Protein AF-A0AAV5VHR5-F1 (afdb_monomer)

Secondary structure (DSSP, 8-state):
---TTSPPEEEEEEEEETTEEEEEEEE------HHHHHHHTTTS---HHHHHHHHHHHHHHHHH-

Organism: NCBI:txid1538716

Solvent-accessible surface area (backbone atoms only — not comparable to full-atom values): 4265 Å² total; per-residue (Å²): 142,85,54,99,65,48,81,50,77,75,51,70,52,75,50,73,59,89,95,44,78,46,82,47,76,44,58,64,87,74,99,72,49,73,69,59,51,50,68,78,46,70,82,54,77,76,53,61,64,61,54,50,52,53,51,48,43,52,50,55,38,58,76,72,109

pLDDT: mean 90.43, std 9.06, range [59.09, 98.0]

Radius of gyration: 17.38 Å; Cα contacts (8 Å, |Δi|>4): 43; chains: 1; bounding box: 45×28×35 Å

Structure (mmCIF, N/CA/C/O backbone):
data_AF-A0AAV5VHR5-F1
#
_entry.id   AF-A0AAV5VHR5-F1
#
loop_
_atom_site.group_PDB
_atom_site.id
_atom_site.type_symbol
_atom_site.label_atom_id
_atom_site.label_alt_id
_atom_site.label_comp_id
_atom_site.label_asym_id
_atom_site.label_entity_id
_atom_site.label_seq_id
_atom_site.pdbx_PDB_ins_code
_atom_site.Cartn_x
_atom_site.Cartn_y
_atom_site.Cartn_z
_atom_site.occupancy
_atom_site.B_iso_or_equiv
_atom_site.auth_seq_id
_atom_site.auth_comp_id
_atom_site.auth_asym_id
_atom_site.auth_atom_id
_atom_site.pdbx_PDB_model_num
ATOM 1 N N . PHE A 1 1 ? -5.666 -12.234 -11.532 1.00 59.09 1 PHE A N 1
ATOM 2 C CA . PHE A 1 1 ? -5.762 -12.185 -10.065 1.00 59.09 1 PHE A CA 1
ATOM 3 C C . PHE A 1 1 ? -6.068 -10.756 -9.671 1.00 59.09 1 PHE A C 1
ATOM 5 O O . PHE A 1 1 ? -5.186 -9.912 -9.731 1.00 59.09 1 PHE A O 1
ATOM 12 N N . GLU A 1 2 ? -7.334 -10.471 -9.390 1.00 79.44 2 GLU A N 1
ATOM 13 C CA . GLU A 1 2 ? -7.788 -9.166 -8.910 1.00 79.44 2 GLU A CA 1
ATOM 14 C C . GLU A 1 2 ? -8.452 -9.398 -7.560 1.00 79.44 2 GLU A C 1
ATOM 16 O O . GLU A 1 2 ? -9.315 -10.268 -7.449 1.00 79.44 2 GLU A O 1
ATOM 21 N N . HIS A 1 3 ? -8.021 -8.662 -6.539 1.00 88.69 3 HIS A N 1
ATOM 22 C CA . HIS A 1 3 ? -8.642 -8.676 -5.223 1.00 88.69 3 HIS A CA 1
ATOM 23 C C . HIS A 1 3 ? -9.085 -7.245 -4.902 1.00 88.69 3 HIS A C 1
ATOM 25 O O . HIS A 1 3 ? -8.262 -6.337 -5.014 1.00 88.69 3 HIS A O 1
ATOM 31 N N . PRO A 1 4 ? -10.347 -7.011 -4.503 1.00 90.56 4 PRO A N 1
ATOM 32 C CA . PRO A 1 4 ? -10.896 -5.660 -4.349 1.00 90.56 4 PRO A CA 1
ATOM 33 C C . PRO A 1 4 ? -10.170 -4.815 -3.292 1.00 90.56 4 PRO A C 1
ATOM 35 O O . PRO A 1 4 ? -10.180 -3.592 -3.377 1.00 90.56 4 PRO A O 1
ATOM 38 N N . ASN A 1 5 ? -9.507 -5.464 -2.329 1.00 93.81 5 ASN A N 1
ATOM 39 C CA . ASN A 1 5 ? -8.776 -4.803 -1.244 1.00 93.81 5 ASN A CA 1
ATOM 40 C C . ASN A 1 5 ? -7.247 -4.752 -1.475 1.00 93.81 5 ASN A C 1
ATOM 42 O O . ASN A 1 5 ? -6.501 -4.459 -0.543 1.00 93.81 5 ASN A O 1
ATOM 46 N N . ILE A 1 6 ? -6.757 -5.081 -2.678 1.00 93.7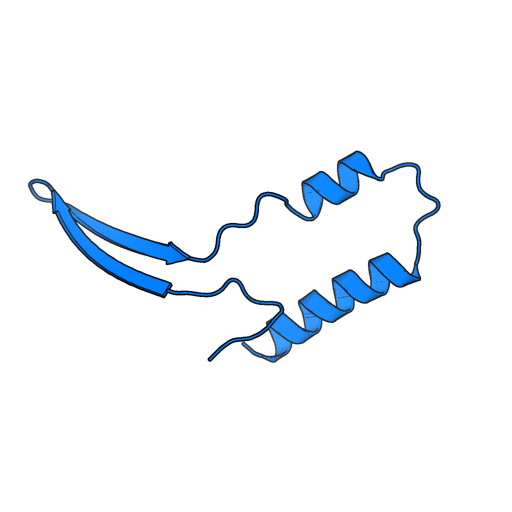5 6 ILE A N 1
ATOM 47 C CA . ILE A 1 6 ? -5.332 -5.003 -3.046 1.00 93.75 6 ILE A CA 1
ATOM 48 C C . ILE A 1 6 ? -5.196 -4.140 -4.298 1.00 93.75 6 ILE A C 1
ATOM 50 O O . ILE A 1 6 ? -5.911 -4.335 -5.279 1.00 93.75 6 ILE A O 1
ATOM 54 N N . VAL A 1 7 ? -4.251 -3.197 -4.274 1.00 93.88 7 VAL A N 1
ATOM 55 C CA . VAL A 1 7 ? -4.000 -2.303 -5.409 1.00 93.88 7 VAL A CA 1
ATOM 56 C C . VAL A 1 7 ? -3.642 -3.125 -6.641 1.00 93.88 7 VAL A C 1
ATOM 58 O O . VAL A 1 7 ? -2.719 -3.942 -6.626 1.00 93.88 7 VAL A O 1
ATOM 61 N N . ARG A 1 8 ? -4.370 -2.882 -7.730 1.00 94.31 8 ARG A N 1
ATOM 62 C CA . ARG A 1 8 ? -4.185 -3.613 -8.976 1.00 94.31 8 ARG A CA 1
ATOM 63 C C . ARG A 1 8 ? -2.813 -3.329 -9.586 1.00 94.31 8 ARG A C 1
ATOM 65 O O . ARG A 1 8 ? -2.439 -2.176 -9.801 1.00 94.31 8 ARG A O 1
ATOM 72 N N . TYR A 1 9 ? -2.105 -4.402 -9.919 1.00 94.44 9 TYR A N 1
ATOM 73 C CA . TYR A 1 9 ? -0.914 -4.376 -10.760 1.00 94.44 9 TYR A CA 1
ATOM 74 C C . TYR A 1 9 ? -1.314 -4.381 -12.241 1.00 94.44 9 TYR A C 1
ATOM 76 O O . TYR A 1 9 ? -2.185 -5.157 -12.644 1.00 94.44 9 TYR A O 1
ATOM 84 N N . TYR A 1 10 ? -0.670 -3.537 -13.048 1.00 95.12 10 TYR A N 1
ATOM 85 C CA . TYR A 1 10 ? -0.886 -3.496 -14.494 1.00 95.12 10 TYR A CA 1
ATOM 86 C C . TYR A 1 10 ? 0.284 -4.094 -15.267 1.00 95.12 10 TYR A C 1
ATOM 88 O O . TYR A 1 10 ? 0.083 -4.993 -16.081 1.00 95.12 10 TYR A O 1
ATOM 96 N N . ALA A 1 11 ? 1.497 -3.603 -15.019 1.00 97.06 11 ALA A N 1
ATOM 97 C CA . ALA A 1 11 ? 2.694 -4.012 -15.741 1.00 97.06 11 ALA A CA 1
ATOM 98 C C . ALA A 1 11 ? 3.964 -3.632 -14.971 1.00 97.06 11 ALA A C 1
ATOM 100 O O . ALA A 1 11 ? 3.947 -2.767 -14.093 1.00 97.06 11 ALA A O 1
ATOM 101 N N . SER A 1 12 ? 5.080 -4.244 -15.347 1.00 97.62 12 SER A N 1
ATOM 102 C CA . SER A 1 12 ? 6.415 -3.845 -14.921 1.00 97.62 12 SER A CA 1
ATOM 103 C C . SER A 1 12 ? 7.385 -4.014 -16.071 1.00 97.62 12 SER A C 1
ATOM 105 O O . SER A 1 12 ? 7.263 -4.966 -16.844 1.00 97.62 12 SER A O 1
ATOM 107 N N . TRP A 1 13 ? 8.368 -3.134 -16.152 1.00 97.94 13 TRP A N 1
ATOM 108 C CA . TRP A 1 13 ? 9.439 -3.219 -17.133 1.00 97.94 13 TRP A CA 1
ATOM 109 C C . TRP A 1 13 ? 10.741 -2.722 -16.520 1.00 97.94 13 TRP A C 1
ATOM 111 O O . TRP A 1 13 ? 10.752 -2.026 -15.502 1.00 97.94 13 TRP A O 1
ATOM 121 N N . THR A 1 14 ? 11.851 -3.119 -17.130 1.00 98.00 14 THR A N 1
ATOM 122 C CA . THR A 1 14 ? 13.174 -2.649 -16.743 1.00 98.00 14 THR A CA 1
ATOM 123 C C . THR A 1 14 ? 13.721 -1.720 -17.812 1.00 98.00 14 THR A C 1
ATOM 125 O O . THR A 1 14 ? 13.637 -2.014 -19.004 1.00 98.00 14 THR A O 1
ATOM 128 N N . GLU A 1 15 ? 14.306 -0.602 -17.393 1.00 97.81 15 GLU A N 1
ATOM 129 C CA . GLU A 1 15 ? 15.035 0.289 -18.297 1.00 97.81 15 GLU A CA 1
ATOM 130 C C . GLU A 1 15 ? 16.474 0.436 -17.827 1.00 97.81 15 GLU A C 1
ATOM 132 O O . GLU A 1 15 ? 16.764 0.519 -16.629 1.00 97.81 15 GLU A O 1
ATOM 137 N N . LYS A 1 16 ? 17.393 0.464 -18.792 1.00 97.25 16 LYS A N 1
ATOM 138 C CA . LYS A 1 16 ? 18.797 0.770 -18.540 1.00 97.25 16 LYS A CA 1
ATOM 139 C C . LYS A 1 16 ? 19.031 2.247 -18.807 1.00 97.25 16 LYS A C 1
ATOM 141 O O . LYS A 1 16 ? 18.852 2.703 -19.932 1.00 97.25 16 LYS A O 1
ATOM 146 N N . VAL A 1 17 ? 19.473 2.970 -17.784 1.00 95.62 17 VAL A N 1
ATOM 147 C CA . VAL A 1 17 ? 19.860 4.379 -17.892 1.00 95.62 17 VAL A CA 1
ATOM 148 C C . VAL A 1 17 ? 21.328 4.476 -17.486 1.00 95.62 17 VAL A C 1
ATOM 150 O O . VAL A 1 17 ? 21.685 4.262 -16.326 1.00 95.62 17 VAL A O 1
ATOM 153 N N . HIS A 1 18 ? 22.192 4.766 -18.462 1.00 93.88 18 HIS A N 1
ATOM 154 C CA . HIS A 1 18 ? 23.652 4.661 -18.340 1.00 93.88 18 HIS A CA 1
ATOM 155 C C . HIS A 1 18 ? 24.092 3.250 -17.896 1.00 93.88 18 HIS A C 1
ATOM 157 O O . HIS A 1 18 ? 23.825 2.272 -18.593 1.00 93.88 18 HIS A O 1
ATOM 163 N N . PHE A 1 19 ? 24.757 3.137 -16.742 1.00 94.88 19 PHE A N 1
ATOM 164 C CA . PHE A 1 19 ? 25.246 1.875 -16.174 1.00 94.88 19 PHE A CA 1
ATOM 165 C C . PHE A 1 19 ? 24.270 1.239 -15.172 1.00 94.88 19 PHE A C 1
ATOM 167 O O . PHE A 1 19 ? 24.553 0.170 -14.636 1.00 94.88 19 PHE A O 1
ATOM 174 N N . ASN A 1 20 ? 23.121 1.874 -14.926 1.00 96.44 20 ASN A N 1
ATOM 175 C CA . ASN A 1 20 ? 22.146 1.435 -13.934 1.00 96.44 20 ASN A CA 1
ATOM 176 C C . ASN A 1 20 ? 20.933 0.784 -14.607 1.00 96.44 20 ASN A C 1
ATOM 178 O O . ASN A 1 20 ? 20.524 1.178 -15.699 1.00 96.44 20 ASN A O 1
ATOM 182 N N . SER A 1 21 ? 20.342 -0.202 -13.931 1.00 97.06 21 SER A N 1
ATOM 183 C CA . SER A 1 21 ? 19.059 -0.803 -14.314 1.00 97.06 21 SER A CA 1
ATOM 184 C C . SER A 1 21 ? 17.992 -0.391 -13.305 1.00 97.06 21 SER A C 1
ATOM 186 O O . SER A 1 21 ? 18.205 -0.521 -12.101 1.00 97.06 21 SER A O 1
ATOM 188 N N . TYR A 1 22 ? 16.856 0.088 -13.797 1.00 97.75 22 TYR A N 1
ATOM 189 C CA . TYR A 1 22 ? 15.723 0.535 -12.994 1.00 97.75 22 TYR A CA 1
ATOM 190 C C . TYR A 1 22 ? 14.528 -0.376 -13.253 1.00 97.75 22 TYR A C 1
ATOM 192 O O . TYR A 1 22 ? 14.264 -0.735 -14.399 1.00 97.75 22 TYR A O 1
ATOM 200 N N . LEU A 1 23 ? 13.817 -0.752 -12.190 1.00 97.50 23 LEU A N 1
ATOM 201 C CA . LEU A 1 23 ? 12.548 -1.469 -12.272 1.00 97.50 23 LEU A CA 1
ATOM 202 C C . LEU A 1 23 ? 11.410 -0.463 -12.126 1.00 97.50 23 LEU A C 1
ATOM 204 O O . LEU A 1 23 ? 11.296 0.203 -11.097 1.00 97.50 23 LEU A O 1
ATOM 208 N N . TYR A 1 24 ? 10.556 -0.399 -13.136 1.00 97.75 24 TYR A N 1
ATOM 209 C CA . TYR A 1 24 ? 9.337 0.393 -13.126 1.00 97.75 24 TYR A CA 1
ATOM 210 C C . TYR A 1 24 ? 8.149 -0.534 -12.904 1.00 97.75 24 TYR A C 1
ATOM 212 O O . TYR A 1 24 ? 8.045 -1.582 -13.542 1.00 97.75 24 TYR A O 1
ATOM 220 N N . ILE A 1 25 ? 7.259 -0.149 -11.991 1.00 97.62 25 ILE A N 1
ATOM 221 C CA . ILE A 1 25 ? 6.044 -0.895 -11.660 1.00 97.62 25 ILE A CA 1
ATOM 222 C C . ILE A 1 25 ? 4.864 0.055 -11.834 1.00 97.62 25 ILE A C 1
ATOM 224 O O . ILE A 1 25 ? 4.792 1.096 -11.182 1.00 97.62 25 ILE A O 1
ATOM 228 N N . GLN A 1 26 ? 3.934 -0.312 -12.708 1.00 97.50 26 GLN A N 1
ATOM 229 C CA . GLN A 1 26 ? 2.705 0.428 -12.944 1.00 97.50 26 GLN A CA 1
ATOM 230 C C . GLN A 1 26 ? 1.552 -0.222 -12.180 1.00 97.50 26 GLN A C 1
ATOM 232 O O . GLN A 1 26 ? 1.236 -1.401 -12.366 1.00 97.50 26 GLN A O 1
ATOM 237 N N . MET A 1 27 ? 0.905 0.574 -11.332 1.00 95.75 27 MET A N 1
ATOM 238 C CA . MET A 1 27 ? -0.187 0.153 -10.456 1.00 95.75 27 MET A CA 1
ATOM 239 C C . MET A 1 27 ? -1.365 1.124 -10.559 1.00 95.75 27 MET A C 1
ATOM 241 O O . MET A 1 27 ? -1.233 2.233 -11.080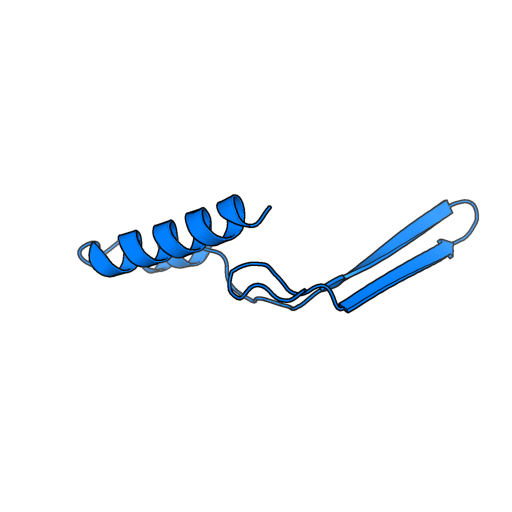 1.00 95.75 27 MET A O 1
ATOM 245 N N . GLN A 1 28 ? -2.527 0.711 -10.061 1.00 94.81 28 GLN A N 1
ATOM 246 C CA . GLN A 1 28 ? -3.684 1.588 -9.903 1.00 94.81 28 GLN A CA 1
ATOM 247 C C . GLN A 1 28 ? -3.384 2.738 -8.939 1.00 94.81 28 GLN A C 1
ATOM 249 O O . GLN A 1 28 ? -2.849 2.533 -7.852 1.00 94.81 28 GLN A O 1
ATOM 254 N N . VAL A 1 29 ? -3.760 3.952 -9.343 1.00 93.31 29 VAL A N 1
ATOM 255 C CA . VAL A 1 29 ? -3.622 5.155 -8.519 1.00 93.31 29 VAL A CA 1
ATOM 256 C C . VAL A 1 29 ? -4.760 5.229 -7.501 1.00 93.31 29 VAL A C 1
ATOM 258 O O . VAL A 1 29 ? -5.920 4.991 -7.839 1.00 93.31 29 VAL A O 1
ATOM 261 N N . HIS A 1 30 ? -4.417 5.592 -6.265 1.00 88.69 30 HIS A N 1
ATOM 262 C CA . HIS A 1 30 ? -5.359 5.955 -5.212 1.00 88.69 30 HIS A CA 1
ATOM 263 C C . HIS A 1 30 ? -4.905 7.254 -4.540 1.00 88.69 30 HIS A C 1
ATOM 265 O O . HIS A 1 30 ? -3.816 7.320 -3.976 1.00 88.69 30 HIS A O 1
ATOM 271 N N . ASP A 1 31 ? -5.769 8.268 -4.557 1.00 85.69 31 ASP A N 1
ATOM 272 C CA . ASP A 1 31 ? -5.429 9.631 -4.118 1.00 85.69 31 ASP A CA 1
ATOM 273 C C . ASP A 1 31 ? -5.625 9.884 -2.613 1.00 85.69 31 ASP A C 1
ATOM 275 O O . ASP A 1 31 ? -5.573 11.022 -2.147 1.00 85.69 31 ASP A O 1
ATOM 279 N N . ASN A 1 32 ? -5.868 8.837 -1.824 1.00 86.12 32 ASN A N 1
ATOM 280 C CA . ASN A 1 32 ? -6.093 8.954 -0.387 1.00 86.12 32 ASN A CA 1
ATOM 281 C C . ASN A 1 32 ? -5.442 7.808 0.383 1.00 86.12 32 ASN A C 1
ATOM 283 O O . ASN A 1 32 ? -5.295 6.695 -0.115 1.00 86.12 32 ASN A O 1
ATOM 287 N N . SER A 1 33 ? -5.103 8.088 1.639 1.00 92.38 33 SER A N 1
ATOM 288 C CA . SER A 1 33 ? -4.635 7.094 2.600 1.00 92.38 33 SER A CA 1
ATOM 289 C C . SER A 1 33 ? -5.595 7.011 3.780 1.00 92.38 33 SER A C 1
ATOM 291 O O . SER A 1 33 ? -6.279 7.982 4.115 1.00 92.38 33 SER A O 1
ATOM 293 N N . LEU A 1 34 ? -5.608 5.861 4.458 1.00 90.62 34 LEU A N 1
ATOM 294 C CA . LEU A 1 34 ? -6.369 5.708 5.697 1.00 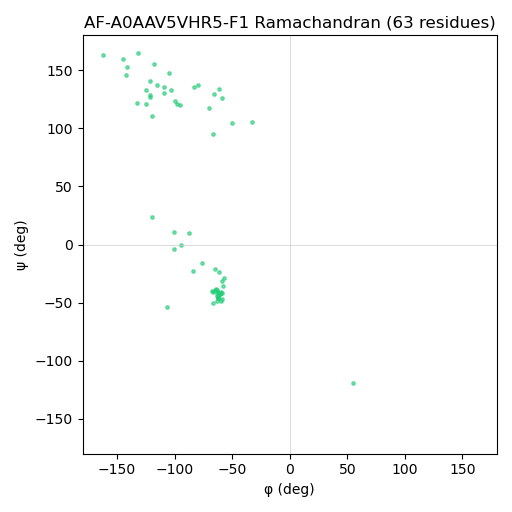90.62 34 LEU A CA 1
ATOM 295 C C . LEU A 1 34 ? -5.924 6.732 6.755 1.00 90.62 34 LEU A C 1
ATOM 297 O O . LEU A 1 34 ? -6.762 7.266 7.470 1.00 90.62 34 LEU A O 1
ATOM 301 N N . ALA A 1 35 ? -4.629 7.062 6.809 1.00 91.06 35 ALA A N 1
ATOM 302 C CA . ALA A 1 35 ? -4.097 8.076 7.719 1.00 91.06 35 ALA A CA 1
ATOM 303 C C . ALA A 1 35 ? -4.684 9.472 7.451 1.00 91.06 35 ALA A C 1
ATOM 305 O O . ALA A 1 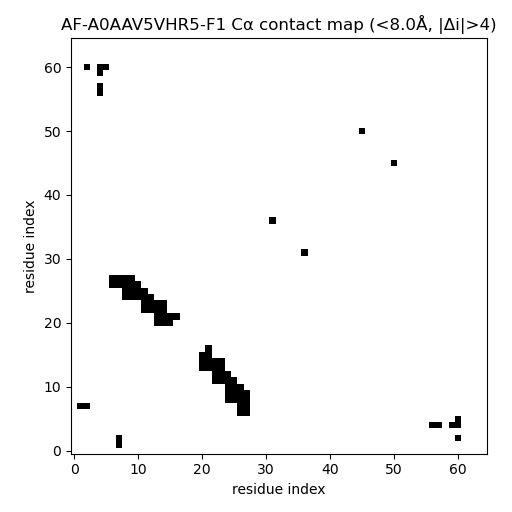35 ? -5.133 10.129 8.388 1.00 91.06 35 ALA A O 1
ATOM 306 N N . LYS A 1 36 ? -4.741 9.892 6.179 1.00 92.00 36 LYS A N 1
ATOM 307 C CA . LYS A 1 36 ? -5.372 11.156 5.775 1.00 92.00 36 LYS A CA 1
ATOM 308 C C . LYS A 1 36 ? -6.867 11.159 6.092 1.00 92.00 36 LYS A C 1
ATOM 310 O O . LYS A 1 36 ? -7.388 12.109 6.661 1.00 92.00 36 LYS A O 1
ATOM 315 N N . TRP A 1 37 ? -7.559 10.061 5.800 1.00 88.88 37 TRP A N 1
ATOM 316 C CA . TRP A 1 37 ? -8.970 9.955 6.158 1.00 88.88 37 TRP A CA 1
ATOM 317 C C . TRP A 1 37 ? -9.180 10.061 7.679 1.00 88.88 37 TRP A C 1
ATOM 319 O O . TRP A 1 37 ? -10.059 10.793 8.122 1.00 88.88 37 TRP A O 1
ATOM 329 N N . LEU A 1 38 ? -8.348 9.411 8.498 1.00 87.88 38 LEU A N 1
ATOM 330 C CA . LEU A 1 38 ? -8.432 9.498 9.961 1.00 87.88 38 LEU A CA 1
ATOM 331 C C . LEU A 1 38 ? -8.184 10.919 10.488 1.00 87.88 38 LEU A C 1
ATOM 333 O O . LEU A 1 38 ? -8.872 11.333 11.421 1.00 87.88 38 LEU A O 1
ATOM 337 N N . SER A 1 39 ? -7.240 11.671 9.910 1.00 89.19 39 SER A N 1
ATOM 338 C CA . SER A 1 39 ? -7.007 13.068 10.305 1.00 89.19 39 SER A CA 1
ATOM 339 C C . SER A 1 39 ? -8.195 13.965 9.982 1.00 89.19 39 SER A C 1
ATOM 341 O O . SER A 1 39 ? -8.560 14.807 10.798 1.00 89.19 39 SER A O 1
ATOM 343 N N . ASP A 1 40 ? -8.837 13.744 8.838 1.00 88.75 40 ASP A N 1
ATOM 344 C CA . ASP A 1 40 ? -9.949 14.576 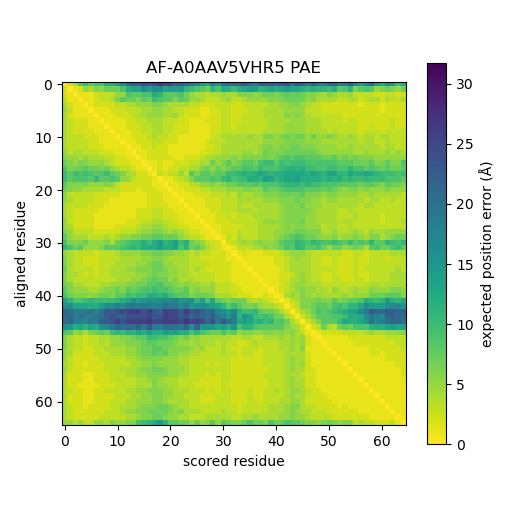8.370 1.00 88.75 40 ASP A CA 1
ATOM 345 C C . ASP A 1 40 ? -11.260 14.278 9.129 1.00 88.75 40 ASP A C 1
ATOM 347 O O . ASP A 1 40 ? -12.200 15.068 9.100 1.00 88.75 40 ASP A O 1
ATOM 351 N N . ASN A 1 41 ? -11.330 13.142 9.835 1.00 85.06 41 ASN A N 1
ATOM 352 C CA . ASN A 1 41 ? -12.553 12.607 10.444 1.00 85.06 41 ASN A CA 1
ATOM 353 C C . ASN A 1 41 ? -12.458 12.459 11.980 1.00 85.06 41 ASN A C 1
ATOM 355 O O . ASN A 1 41 ? -13.203 11.679 12.571 1.00 85.06 41 ASN A O 1
ATOM 359 N N . GLN A 1 42 ? -11.580 13.218 12.651 1.00 78.50 42 GLN A N 1
ATOM 360 C CA . GLN A 1 42 ? -11.321 13.094 14.101 1.00 78.50 42 GLN A CA 1
ATOM 361 C C . GLN A 1 42 ? -12.551 13.305 15.003 1.00 78.50 42 GLN A C 1
ATOM 363 O O . GLN A 1 42 ? -12.634 12.695 16.067 1.00 78.50 42 GLN A O 1
ATOM 368 N N . ASN A 1 43 ? -13.498 14.149 14.582 1.00 73.38 43 ASN A N 1
ATOM 369 C CA . ASN A 1 43 ? -14.644 14.572 15.401 1.00 73.38 43 ASN A CA 1
ATOM 370 C C . ASN A 1 43 ? -15.951 13.841 15.076 1.00 73.38 43 ASN A C 1
ATOM 372 O O . ASN A 1 43 ? -16.967 14.073 15.732 1.00 73.38 43 ASN A O 1
ATOM 376 N N . LEU A 1 44 ? -15.959 12.970 14.066 1.00 64.75 44 LEU A N 1
ATOM 377 C CA . LEU A 1 44 ? -17.100 12.095 13.853 1.00 64.75 44 LEU A CA 1
ATOM 378 C C . LEU A 1 44 ? -17.084 11.090 14.998 1.00 64.75 44 LEU A C 1
ATOM 380 O O . LEU A 1 44 ? -16.113 10.348 15.138 1.00 64.75 44 LEU A O 1
ATOM 384 N N . SER A 1 45 ? -18.135 11.097 15.827 1.00 61.62 45 SER A N 1
ATOM 385 C CA . SER A 1 45 ? -18.510 9.972 16.694 1.00 61.62 45 SER A CA 1
ATOM 386 C C . SER A 1 45 ? -18.121 8.699 15.957 1.00 61.62 45 SER A C 1
ATOM 388 O O . SER A 1 45 ? -18.746 8.417 14.935 1.00 61.62 45 SER A O 1
ATOM 390 N N . ARG A 1 46 ? -17.032 8.042 16.388 1.00 62.72 46 ARG A N 1
ATOM 391 C CA . ARG A 1 46 ? -16.383 6.970 15.628 1.00 62.72 46 ARG A CA 1
ATOM 392 C C . ARG A 1 46 ? -17.462 5.990 15.225 1.00 62.72 46 ARG A C 1
ATOM 394 O O . ARG A 1 46 ? -17.974 5.262 16.072 1.00 62.72 46 ARG A O 1
ATOM 401 N N . ASP A 1 47 ? -17.840 6.034 13.955 1.00 76.00 47 ASP A N 1
ATOM 402 C CA . ASP A 1 47 ? -18.831 5.128 13.421 1.00 76.00 47 ASP A CA 1
ATOM 403 C C . ASP A 1 47 ? -18.183 3.747 13.475 1.00 76.0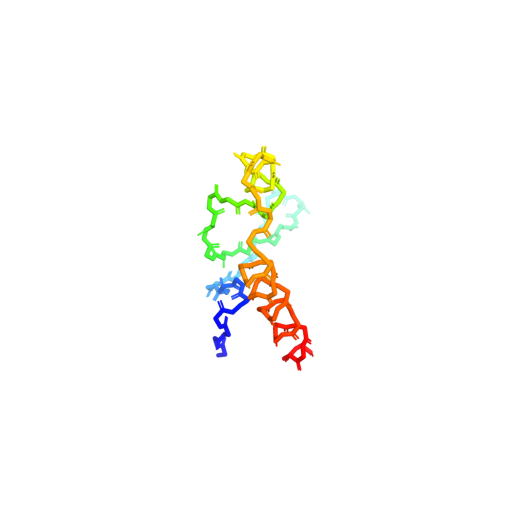0 47 ASP A C 1
ATOM 405 O O . ASP A 1 47 ? -17.356 3.384 12.634 1.00 76.00 47 ASP A O 1
ATOM 409 N N . ASN A 1 48 ? -18.473 3.025 14.560 1.00 83.62 48 ASN A N 1
ATOM 410 C CA . ASN A 1 48 ? -17.869 1.736 14.862 1.00 83.62 48 ASN A CA 1
ATOM 411 C C . ASN A 1 48 ? -18.101 0.756 13.713 1.00 83.62 48 ASN A C 1
ATOM 413 O O . ASN A 1 48 ? -17.261 -0.114 13.488 1.00 83.62 48 ASN A O 1
ATOM 417 N N . GLN A 1 49 ? -19.197 0.921 12.964 1.00 87.81 49 GLN A N 1
ATOM 418 C CA . GLN A 1 49 ? -19.469 0.115 11.787 1.00 87.81 49 GLN A CA 1
ATOM 419 C C . GLN A 1 49 ? -18.447 0.406 10.689 1.00 87.81 49 GLN A C 1
ATOM 421 O O . GLN A 1 49 ? -17.780 -0.509 10.216 1.00 87.81 49 GLN A O 1
ATOM 42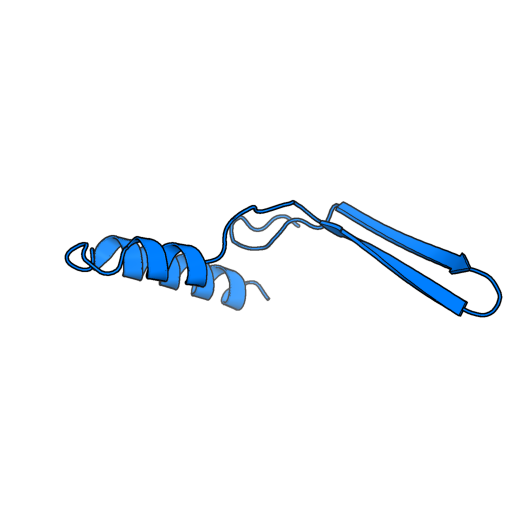6 N N . ARG A 1 50 ? -18.220 1.681 10.364 1.00 87.62 50 ARG A N 1
ATOM 427 C CA . ARG A 1 50 ? -17.244 2.070 9.341 1.00 87.62 50 ARG A CA 1
ATOM 428 C C . ARG A 1 50 ? -15.815 1.662 9.692 1.00 87.62 50 ARG A C 1
ATOM 430 O O . ARG A 1 50 ? -15.085 1.190 8.825 1.00 87.62 50 ARG A O 1
ATOM 437 N N . ILE A 1 51 ? -15.412 1.804 10.957 1.00 88.69 51 ILE A N 1
ATOM 438 C CA . ILE A 1 51 ? -14.101 1.322 11.419 1.00 88.69 51 ILE A CA 1
ATOM 439 C C . ILE A 1 51 ? -14.004 -0.197 11.259 1.00 88.69 51 ILE A C 1
ATOM 441 O O . ILE A 1 51 ? -13.011 -0.695 10.730 1.00 88.69 51 ILE A O 1
ATOM 445 N N . ARG A 1 52 ? -15.042 -0.939 11.659 1.00 92.00 52 ARG A N 1
ATOM 446 C CA . ARG A 1 52 ? -15.093 -2.394 11.494 1.00 92.00 52 ARG A CA 1
ATOM 447 C C . ARG A 1 52 ? -14.991 -2.807 10.026 1.00 92.00 52 ARG A C 1
ATOM 449 O O . ARG A 1 52 ? -14.274 -3.758 9.732 1.00 92.00 52 ARG A O 1
ATOM 456 N N . ASP A 1 53 ? -15.652 -2.091 9.122 1.00 93.69 53 ASP A N 1
ATOM 457 C CA . ASP A 1 53 ? -15.621 -2.381 7.686 1.00 93.69 53 ASP A CA 1
ATOM 458 C C . ASP A 1 53 ? -14.226 -2.153 7.088 1.00 93.69 53 ASP A C 1
ATOM 460 O O . ASP A 1 53 ? -13.739 -2.997 6.337 1.00 93.69 53 ASP A O 1
ATOM 464 N N . ILE A 1 54 ? -13.533 -1.081 7.491 1.00 93.00 54 ILE A N 1
ATOM 465 C CA . ILE A 1 54 ? -12.134 -0.833 7.102 1.00 93.00 54 ILE A CA 1
ATOM 466 C C . ILE A 1 54 ? -11.234 -1.983 7.573 1.00 93.00 54 ILE A C 1
ATOM 468 O O . ILE A 1 54 ? -10.456 -2.526 6.790 1.00 93.00 54 ILE A O 1
ATOM 472 N N . PHE A 1 55 ? -11.347 -2.395 8.839 1.00 94.69 55 PHE A N 1
ATOM 473 C CA . PHE A 1 55 ? -10.549 -3.508 9.363 1.00 94.69 55 PHE A CA 1
ATOM 474 C C . PHE A 1 55 ? -10.875 -4.835 8.676 1.00 94.69 55 PHE A C 1
ATOM 476 O O . PHE A 1 55 ? -9.963 -5.609 8.397 1.00 94.69 55 PHE A O 1
ATOM 483 N N . LYS A 1 56 ? -12.148 -5.091 8.358 1.00 96.56 56 LYS A N 1
ATOM 484 C CA . LYS A 1 56 ? -12.557 -6.271 7.593 1.00 96.56 56 LYS A CA 1
ATOM 485 C C . LYS A 1 56 ? -11.876 -6.301 6.223 1.00 96.56 56 LYS A C 1
ATOM 487 O O . LYS A 1 56 ? -11.298 -7.326 5.883 1.00 96.56 56 LYS A O 1
ATOM 492 N N . GLN A 1 57 ? -11.863 -5.183 5.491 1.00 96.00 57 GLN A N 1
ATOM 493 C CA . GLN A 1 57 ? -11.180 -5.092 4.193 1.00 96.00 57 GLN A CA 1
ATOM 494 C C . GLN A 1 57 ? -9.681 -5.405 4.302 1.00 96.00 57 GLN A C 1
ATOM 496 O O . GLN A 1 57 ? -9.144 -6.135 3.467 1.00 96.00 57 GLN A O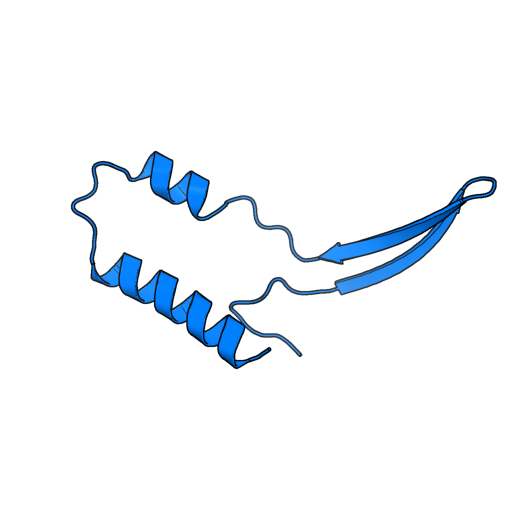 1
ATOM 501 N N . ILE A 1 58 ? -9.014 -4.903 5.350 1.00 96.00 58 ILE A N 1
ATOM 502 C CA . ILE A 1 58 ? -7.593 -5.181 5.615 1.00 96.00 58 ILE A CA 1
ATOM 503 C C . ILE A 1 58 ? -7.372 -6.673 5.888 1.00 96.00 58 ILE A C 1
ATOM 505 O O . ILE A 1 58 ? -6.487 -7.278 5.290 1.00 96.00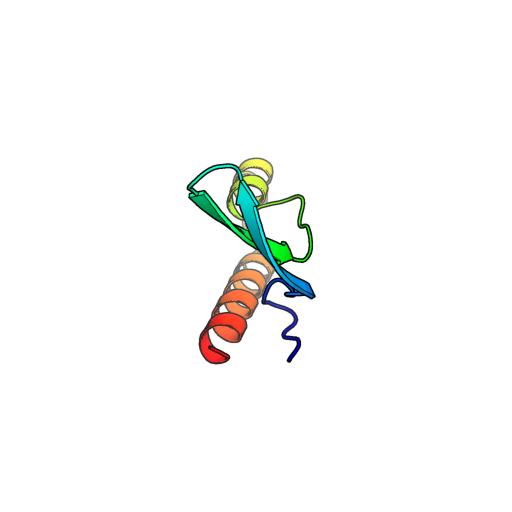 58 ILE A O 1
ATOM 509 N N . VAL A 1 59 ? -8.177 -7.281 6.765 1.00 97.38 59 VAL A N 1
ATOM 510 C CA . VAL A 1 59 ? -8.052 -8.707 7.108 1.00 97.38 59 VAL A CA 1
ATOM 511 C C . VAL A 1 59 ? -8.315 -9.597 5.894 1.00 97.38 59 VAL A C 1
ATOM 513 O O . VAL A 1 59 ? -7.570 -10.544 5.671 1.00 97.38 59 VAL A O 1
ATOM 516 N N . GLU A 1 60 ? -9.324 -9.280 5.082 1.00 96.62 60 GLU A N 1
ATOM 517 C CA . GLU A 1 60 ? -9.609 -10.000 3.835 1.00 96.62 60 GLU A CA 1
ATOM 518 C C . GLU A 1 60 ? -8.437 -9.915 2.850 1.00 96.62 60 GLU A C 1
ATOM 520 O O . GLU A 1 60 ? -8.059 -10.928 2.269 1.00 96.62 60 GLU A O 1
ATOM 525 N N . ALA A 1 61 ? -7.821 -8.735 2.699 1.00 95.81 61 ALA A N 1
ATOM 526 C CA . ALA A 1 61 ? -6.640 -8.567 1.852 1.00 95.81 61 ALA A CA 1
ATOM 527 C C . ALA A 1 61 ? -5.455 -9.408 2.342 1.00 95.81 61 ALA A C 1
ATOM 529 O O . ALA A 1 61 ? -4.809 -10.077 1.544 1.00 95.81 61 ALA A O 1
ATOM 530 N N . VAL A 1 62 ? -5.181 -9.387 3.650 1.00 95.69 62 VAL A N 1
ATOM 531 C CA . VAL A 1 62 ? -4.074 -10.146 4.251 1.00 95.69 62 VAL A CA 1
ATOM 532 C C . VAL A 1 62 ? -4.323 -11.648 4.169 1.00 95.69 62 VAL A C 1
ATOM 534 O O . VAL A 1 62 ? -3.399 -12.384 3.871 1.00 95.69 62 VAL A O 1
ATOM 537 N N . SER A 1 63 ? -5.557 -12.110 4.383 1.00 96.00 63 SER A N 1
ATOM 538 C CA . SER A 1 63 ? -5.907 -13.534 4.283 1.00 96.00 63 SER A CA 1
ATOM 539 C C . SER A 1 63 ? -5.763 -14.097 2.869 1.00 96.00 63 SER A C 1
ATOM 541 O O . SER A 1 63 ? -5.733 -15.316 2.706 1.00 96.00 63 SER A O 1
ATOM 543 N N . TYR A 1 64 ? -5.773 -13.235 1.856 1.00 94.31 64 TYR A N 1
ATOM 544 C CA . TYR A 1 64 ? -5.608 -13.624 0.464 1.00 94.31 64 TYR A CA 1
ATOM 545 C C . TYR A 1 64 ? -4.127 -13.769 0.057 1.00 94.31 64 TYR A C 1
ATOM 547 O O . TYR A 1 64 ? -3.846 -14.463 -0.921 1.00 94.31 64 TYR A O 1
ATOM 555 N N . ILE A 1 65 ? -3.205 -13.116 0.778 1.00 90.25 65 ILE A N 1
ATOM 556 C CA . ILE A 1 65 ? -1.746 -13.165 0.552 1.00 90.25 65 ILE A CA 1
ATOM 557 C C . ILE A 1 65 ? -1.161 -14.417 1.209 1.00 90.25 65 ILE A C 1
ATOM 559 O O . ILE A 1 65 ? -0.362 -15.095 0.526 1.00 90.25 65 ILE A O 1
#

Nearest PDB structures (foldseek):
  4uca-assembly2_B  TM=3.236E-01  e=4.212E+00  Human respiratory syncytial virus A2
  5oxf-assembly1_C  TM=3.171E-01  e=4.212E+00  Campylobacter jejuni
  2hj1-assembly1_B  TM=3.492E-01  e=7.619E+00  Haemophilus influenzae 86-028NP

InterPro domains:
  IPR000719 Protein kinase domain [PS50011] (1-65)
  IPR011009 Protein kinase-like domain superfamily [SSF56112] (2-65)
  IPR050339 Cell Cycle and Stress Response Kinase [PTHR11042] (2-65)

Foldseek 3Di:
DDDPLDWDWDDWDWDDDPPDIDIDTDTDDDPDDPVRVCVVCVPPPPPVVVVVVVVVSVVVVVVVD

Sequence (65 aa):
FEHPNIVRYYASWTEKVHFNSYLYIQMQVHDNSLAKWLSDNQNLSRDNQRIRDIFKQIVEAVSYI

Mean predicted aligned error: 5.19 Å